Protein AF-A0A3N5PBP4-F1 (afdb_monomer)

Sequence (62 aa):
MNNTKLIEALWWHKTDRGKILCTLCPRYCEIGVGQSGFCYIRQNIDGKLYTLGYGKPTGFGI

Secondary structure (DSSP, 8-state):
------EE-SSEEE-TTS-EEE-SSTT--EE-TTPBPTTSSEEEETTEEEESSTTS------

Mean predicted aligned error: 4.89 Å

Structure (mmCIF, N/CA/C/O backbone):
data_AF-A0A3N5PBP4-F1
#
_entry.id   AF-A0A3N5PBP4-F1
#
loop_
_atom_site.group_PDB
_atom_site.id
_atom_site.type_symbol
_atom_site.label_atom_id
_atom_site.label_alt_id
_atom_site.label_comp_id
_atom_site.label_asym_id
_atom_site.label_entity_id
_atom_site.label_seq_id
_atom_site.pdbx_PDB_ins_code
_atom_site.Cartn_x
_atom_site.Cartn_y
_atom_site.Cartn_z
_atom_site.occupancy
_atom_site.B_iso_or_equiv
_atom_site.auth_seq_id
_atom_site.auth_comp_id
_atom_site.auth_asym_id
_atom_site.auth_atom_id
_atom_site.pdbx_PDB_model_num
ATOM 1 N N . MET A 1 1 ? -1.114 0.712 26.003 1.00 39.47 1 MET A N 1
ATOM 2 C CA . MET A 1 1 ? -2.198 0.280 25.090 1.00 39.47 1 MET A CA 1
ATOM 3 C C . MET A 1 1 ? -2.227 1.291 23.953 1.00 39.47 1 MET A C 1
ATOM 5 O O . MET A 1 1 ? -2.729 2.391 24.128 1.00 39.47 1 MET A O 1
ATOM 9 N N . ASN A 1 2 ? -1.477 1.023 22.882 1.00 47.44 2 ASN A N 1
ATOM 10 C CA . ASN A 1 2 ? -1.001 2.084 21.993 1.00 47.44 2 ASN A CA 1
ATOM 11 C C . ASN A 1 2 ? -2.028 2.431 20.914 1.00 47.44 2 ASN A C 1
ATOM 13 O O . ASN A 1 2 ? -2.297 1.634 20.019 1.00 47.44 2 ASN A O 1
ATOM 17 N N . ASN A 1 3 ? -2.532 3.661 21.011 1.00 57.75 3 ASN A N 1
ATOM 18 C CA . ASN A 1 3 ? -3.354 4.363 20.037 1.00 57.75 3 ASN A CA 1
ATOM 19 C C . ASN A 1 3 ? -2.705 4.279 18.641 1.00 57.75 3 ASN A C 1
ATOM 21 O O . ASN A 1 3 ? -1.731 4.979 18.346 1.00 57.75 3 ASN A O 1
ATOM 25 N N . THR A 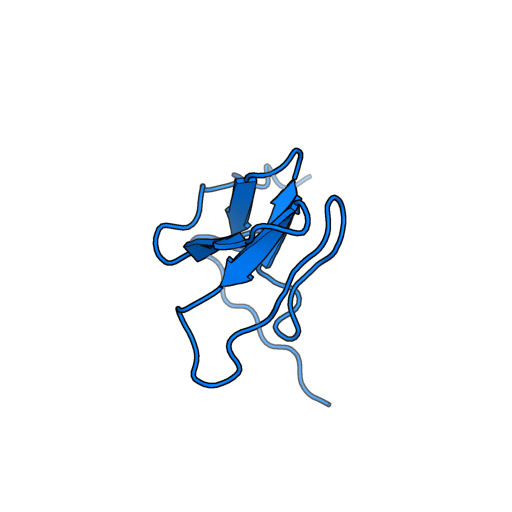1 4 ? -3.167 3.346 17.810 1.00 64.31 4 THR A N 1
ATOM 26 C CA . THR A 1 4 ? -2.608 3.122 16.474 1.00 64.31 4 THR A CA 1
ATOM 27 C C . THR A 1 4 ? -3.348 4.040 15.519 1.00 64.31 4 THR A C 1
ATOM 29 O O . THR A 1 4 ? -4.468 3.759 15.107 1.00 64.31 4 THR A O 1
ATOM 32 N N . LYS A 1 5 ? -2.744 5.194 15.229 1.00 79.25 5 LYS A N 1
ATOM 33 C CA . LYS A 1 5 ? -3.308 6.172 14.301 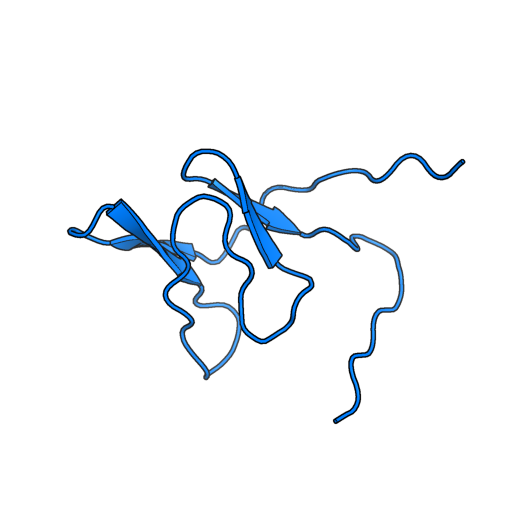1.00 79.25 5 LYS A CA 1
ATOM 34 C C . LYS A 1 5 ? -3.220 5.609 12.882 1.00 79.25 5 LYS A C 1
ATOM 36 O O . LYS A 1 5 ? -2.140 5.583 12.296 1.00 79.25 5 LYS A O 1
ATOM 41 N N . LEU A 1 6 ? -4.352 5.160 12.349 1.00 87.19 6 LEU A N 1
ATOM 42 C CA . LEU A 1 6 ? -4.477 4.761 10.951 1.00 87.19 6 LEU A CA 1
ATOM 43 C C . LEU A 1 6 ? -4.411 6.013 10.074 1.00 87.19 6 LEU A C 1
ATOM 45 O O . LEU A 1 6 ? -5.214 6.932 10.227 1.00 87.19 6 LEU A O 1
ATOM 49 N N . ILE A 1 7 ? -3.435 6.054 9.171 1.00 92.88 7 ILE A N 1
ATOM 50 C CA . ILE A 1 7 ? -3.277 7.140 8.198 1.00 92.88 7 ILE A CA 1
ATOM 51 C C . ILE A 1 7 ? -3.593 6.591 6.817 1.00 92.88 7 ILE A C 1
ATOM 53 O O . ILE A 1 7 ? -3.014 5.581 6.414 1.00 92.88 7 ILE A O 1
ATOM 57 N N . GLU A 1 8 ? -4.509 7.241 6.101 1.00 94.94 8 GLU A N 1
ATOM 58 C CA . GLU A 1 8 ? -4.824 6.873 4.720 1.00 94.94 8 GLU A CA 1
ATOM 59 C C . GLU A 1 8 ? -3.561 7.028 3.855 1.00 94.94 8 GLU A C 1
ATOM 61 O O . GLU A 1 8 ? -2.847 8.030 3.926 1.00 94.94 8 GLU A O 1
ATOM 66 N N . ALA A 1 9 ? -3.227 5.994 3.090 1.00 94.56 9 ALA A N 1
ATOM 67 C CA . ALA A 1 9 ? -2.096 6.017 2.178 1.00 94.56 9 ALA A CA 1
ATOM 68 C C . ALA A 1 9 ? -2.436 6.872 0.950 1.00 94.56 9 ALA A C 1
ATOM 70 O O . ALA A 1 9 ? -3.590 6.967 0.555 1.00 94.56 9 ALA A O 1
ATOM 71 N N . LEU A 1 10 ? -1.421 7.456 0.312 1.00 93.88 10 LEU A N 1
ATOM 72 C CA . LEU A 1 10 ? -1.624 8.345 -0.842 1.00 93.88 10 LEU A CA 1
ATOM 73 C C . LEU A 1 10 ? -1.406 7.649 -2.194 1.00 93.88 10 LEU A C 1
ATOM 75 O O . LEU A 1 10 ? -2.032 7.994 -3.186 1.00 93.88 10 LEU A O 1
ATOM 79 N N . TRP A 1 11 ? -0.518 6.652 -2.243 1.00 94.56 11 TRP A N 1
ATOM 80 C CA . TRP A 1 11 ? -0.088 6.013 -3.495 1.00 94.56 11 TRP A CA 1
ATOM 81 C C . TRP A 1 11 ? -0.805 4.691 -3.738 1.00 94.56 11 TRP A C 1
ATOM 83 O O . TRP A 1 11 ? -0.254 3.611 -3.484 1.00 94.56 11 TRP A O 1
ATOM 93 N N . TRP A 1 12 ? -2.056 4.791 -4.174 1.00 96.75 12 TRP A N 1
ATOM 94 C CA . TRP A 1 12 ? -2.873 3.654 -4.574 1.00 96.75 12 TRP A CA 1
ATOM 95 C C . TRP A 1 12 ? -4.046 4.085 -5.458 1.00 96.75 12 TRP A C 1
ATOM 97 O O . TRP A 1 12 ? -4.401 5.258 -5.506 1.00 96.75 12 TRP A O 1
ATOM 107 N N . HIS A 1 13 ? -4.660 3.126 -6.144 1.00 95.44 13 HIS A N 1
ATOM 108 C CA . HIS A 1 13 ? -5.927 3.317 -6.852 1.00 95.44 13 HIS A CA 1
ATOM 109 C C . HIS A 1 13 ? -6.780 2.050 -6.772 1.00 95.44 13 HIS A C 1
ATOM 111 O O . HIS A 1 13 ? -6.274 0.964 -6.478 1.00 95.44 13 HIS A O 1
ATOM 117 N N . LYS A 1 14 ? -8.088 2.186 -7.003 1.00 95.38 14 LYS A N 1
ATOM 118 C CA . LYS A 1 14 ? -9.000 1.039 -7.090 1.00 95.38 14 LYS A CA 1
ATOM 119 C C . LYS A 1 14 ? -8.836 0.355 -8.446 1.00 95.38 14 LYS A C 1
ATOM 121 O O . LYS A 1 14 ? -8.689 1.032 -9.458 1.00 95.38 14 LYS A O 1
ATOM 126 N N . THR A 1 15 ? -8.865 -0.970 -8.457 1.00 93.94 15 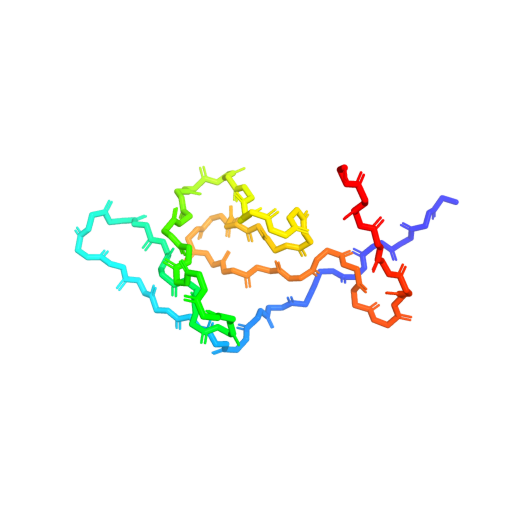THR A N 1
ATOM 127 C CA . THR A 1 15 ? -8.911 -1.774 -9.682 1.00 93.94 15 THR A CA 1
ATOM 128 C C . THR A 1 15 ? -10.359 -2.119 -10.025 1.00 93.94 15 THR A C 1
ATOM 130 O O . THR A 1 15 ? -11.211 -2.169 -9.134 1.00 93.94 15 THR A O 1
ATOM 133 N N . ASP A 1 16 ? -10.636 -2.442 -11.292 1.00 88.38 16 ASP A N 1
ATOM 134 C CA . ASP A 1 16 ? -11.955 -2.914 -11.761 1.00 88.38 16 ASP A CA 1
ATOM 135 C C . ASP A 1 16 ? -12.491 -4.133 -10.993 1.00 88.38 16 ASP A C 1
ATOM 137 O O . ASP A 1 16 ? -13.688 -4.396 -10.956 1.00 88.38 16 ASP A O 1
ATOM 141 N N . ARG A 1 17 ? -11.606 -4.881 -10.327 1.00 87.12 17 ARG A N 1
ATOM 142 C CA . ARG A 1 17 ? -11.946 -6.078 -9.547 1.00 87.12 17 ARG A CA 1
ATOM 143 C C . ARG A 1 17 ? -12.308 -5.773 -8.089 1.00 87.12 17 ARG A C 1
ATOM 145 O O . ARG A 1 17 ? -12.348 -6.692 -7.273 1.00 87.12 17 ARG A O 1
ATOM 152 N N . GLY A 1 18 ? -12.488 -4.501 -7.728 1.00 87.19 18 GLY A N 1
ATOM 153 C CA . GLY A 1 18 ? -12.788 -4.082 -6.354 1.00 87.19 18 GLY A CA 1
ATOM 154 C C . GLY A 1 18 ? -11.609 -4.228 -5.385 1.00 87.19 18 GLY A C 1
ATOM 155 O O . GLY A 1 18 ? -11.800 -4.224 -4.168 1.00 87.19 18 GLY A O 1
ATOM 156 N N . LYS A 1 19 ? -10.383 -4.369 -5.903 1.00 94.81 19 LYS A N 1
ATOM 157 C CA . LYS A 1 19 ? -9.153 -4.392 -5.100 1.00 94.81 19 LYS A CA 1
ATOM 158 C C . LYS A 1 19 ? -8.475 -3.031 -5.132 1.00 94.81 19 LYS A C 1
ATOM 160 O O . LYS A 1 19 ? -8.838 -2.148 -5.904 1.00 94.81 19 LYS A O 1
ATOM 165 N N . ILE A 1 20 ? -7.461 -2.871 -4.296 1.00 96.69 20 ILE A N 1
ATOM 166 C CA . ILE A 1 20 ? -6.573 -1.716 -4.328 1.00 96.69 20 ILE A CA 1
ATOM 167 C C . ILE A 1 20 ? -5.247 -2.118 -4.959 1.00 96.69 20 ILE A C 1
ATOM 169 O O . ILE A 1 20 ? -4.612 -3.048 -4.474 1.00 96.69 20 ILE A O 1
ATOM 173 N N . LEU A 1 21 ? -4.786 -1.383 -5.968 1.00 97.06 21 LEU A N 1
ATOM 174 C CA . LEU A 1 21 ? -3.408 -1.467 -6.438 1.00 97.06 21 LEU A CA 1
ATOM 175 C C . LEU A 1 21 ? -2.554 -0.436 -5.694 1.00 97.06 21 LEU A C 1
ATOM 177 O O . LEU A 1 21 ? -2.717 0.771 -5.872 1.00 97.06 21 LEU A O 1
ATOM 181 N N . CYS A 1 22 ? -1.645 -0.906 -4.841 1.00 97.06 22 CYS A N 1
ATOM 182 C CA . CYS A 1 22 ? -0.671 -0.061 -4.150 1.00 97.06 22 CYS A CA 1
ATOM 183 C C . CYS A 1 22 ? 0.522 0.217 -5.073 1.00 97.06 22 CYS A C 1
ATOM 185 O O . CYS A 1 22 ? 1.177 -0.723 -5.513 1.00 97.06 22 CYS A O 1
ATOM 187 N N . THR A 1 23 ? 0.851 1.487 -5.312 1.00 96.88 23 THR A N 1
ATOM 188 C CA . THR A 1 23 ? 1.904 1.899 -6.263 1.00 96.88 23 THR A CA 1
ATOM 189 C C . THR A 1 23 ? 3.147 2.492 -5.594 1.00 96.88 23 THR A C 1
ATOM 191 O O . THR A 1 23 ? 4.017 3.024 -6.274 1.00 96.88 23 THR A O 1
ATOM 194 N N . LEU A 1 24 ? 3.259 2.404 -4.262 1.00 94.94 24 LEU A N 1
ATOM 195 C CA . LEU A 1 24 ? 4.399 2.971 -3.524 1.00 94.94 24 LEU A CA 1
ATOM 196 C C . LEU A 1 24 ? 5.726 2.262 -3.819 1.00 94.94 24 LEU A C 1
ATOM 198 O O . LEU A 1 24 ? 6.770 2.903 -3.864 1.00 94.94 24 LEU A O 1
ATOM 202 N N . CYS A 1 25 ? 5.701 0.936 -3.920 1.00 94.44 25 CYS A N 1
ATOM 203 C CA . CYS A 1 25 ? 6.89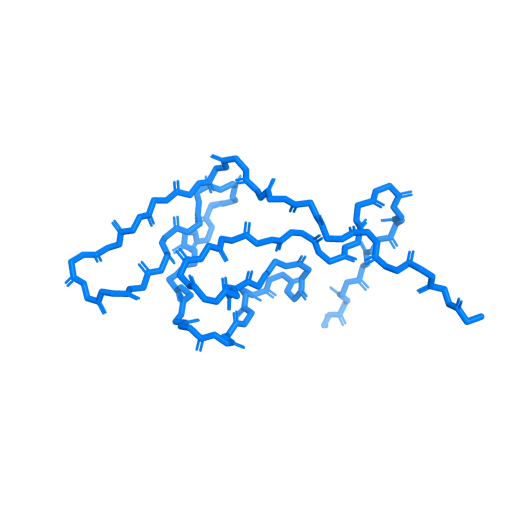6 0.116 -4.078 1.00 94.44 25 CYS A CA 1
ATOM 204 C C . CYS A 1 25 ? 6.811 -0.674 -5.392 1.00 94.44 25 CYS A C 1
ATOM 206 O O . CYS A 1 25 ? 5.705 -0.910 -5.887 1.00 94.44 25 CYS A O 1
ATOM 208 N N . PRO A 1 26 ? 7.942 -1.152 -5.940 1.00 95.12 26 PRO A N 1
ATOM 209 C CA . PRO A 1 26 ? 7.978 -1.806 -7.253 1.00 95.12 26 PRO A CA 1
ATOM 210 C C . PRO A 1 26 ? 7.227 -3.147 -7.313 1.00 95.12 26 PRO A C 1
ATOM 212 O O . PRO A 1 26 ? 7.168 -3.773 -8.364 1.00 95.12 26 PRO A O 1
ATOM 215 N N . ARG A 1 27 ? 6.655 -3.618 -6.195 1.00 94.62 27 ARG A N 1
ATOM 216 C CA . ARG A 1 27 ? 5.863 -4.855 -6.147 1.00 94.62 27 ARG A CA 1
ATOM 217 C C . ARG A 1 27 ? 4.434 -4.691 -6.651 1.00 94.62 27 ARG A C 1
ATOM 219 O O . ARG A 1 27 ? 3.791 -5.711 -6.861 1.00 94.62 27 ARG A O 1
ATOM 226 N N . TYR A 1 28 ? 3.924 -3.461 -6.739 1.00 95.38 28 TYR A N 1
ATOM 227 C CA . TYR A 1 28 ? 2.567 -3.169 -7.213 1.00 95.38 28 TYR A CA 1
ATOM 228 C C . TYR A 1 28 ? 1.500 -4.116 -6.633 1.00 95.38 28 TYR A C 1
ATOM 230 O O . TYR A 1 28 ? 0.811 -4.828 -7.355 1.00 95.38 28 TYR A O 1
ATOM 238 N N . CYS A 1 29 ? 1.413 -4.206 -5.300 1.00 95.44 29 CYS A N 1
ATOM 239 C CA . CYS A 1 29 ? 0.538 -5.191 -4.660 1.00 95.44 29 CYS A CA 1
ATOM 240 C C . CYS A 1 29 ? -0.944 -4.895 -4.940 1.00 95.44 29 CYS A C 1
ATOM 242 O O . CYS A 1 29 ? -1.412 -3.801 -4.619 1.00 95.44 29 CYS A O 1
ATOM 244 N N . GLU A 1 30 ? -1.683 -5.891 -5.437 1.00 96.38 30 GLU A N 1
ATOM 245 C CA . GLU A 1 30 ? -3.150 -5.899 -5.464 1.00 96.38 30 GLU A CA 1
ATOM 246 C C . GLU A 1 30 ? -3.707 -6.427 -4.135 1.00 96.38 30 GLU A C 1
ATOM 248 O O . GLU A 1 30 ? -3.531 -7.593 -3.784 1.00 96.38 30 GLU A O 1
ATOM 253 N N . ILE A 1 31 ? -4.398 -5.568 -3.393 1.00 96.69 31 ILE A N 1
ATOM 254 C CA . ILE A 1 31 ? -4.830 -5.800 -2.017 1.00 96.69 31 ILE A CA 1
ATOM 255 C C . ILE A 1 31 ? -6.363 -5.831 -1.979 1.00 96.69 31 ILE A C 1
ATOM 257 O O . ILE A 1 31 ? -7.021 -4.808 -2.194 1.00 96.69 31 ILE A O 1
ATOM 261 N N . GLY A 1 32 ? -6.949 -7.003 -1.721 1.00 96.00 32 GLY A N 1
ATOM 262 C CA . GLY A 1 32 ? -8.393 -7.152 -1.514 1.00 96.00 32 GLY A CA 1
ATOM 263 C C . GLY A 1 32 ? -8.862 -6.561 -0.183 1.00 96.00 32 GLY A C 1
ATOM 264 O O . GLY A 1 32 ? -8.049 -6.277 0.692 1.00 96.00 32 GLY A O 1
ATOM 265 N N . VAL A 1 33 ? -1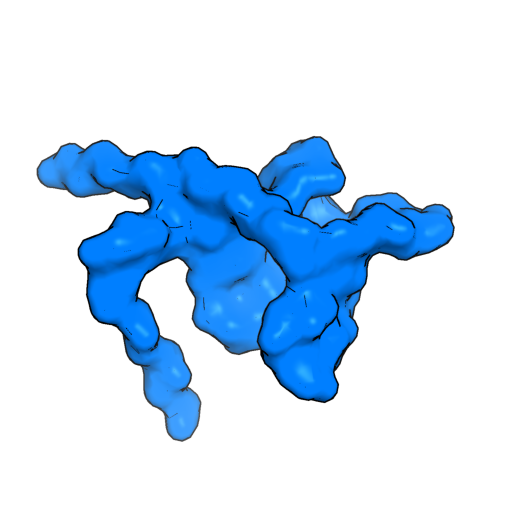0.171 -6.363 -0.023 1.00 95.38 33 VAL A N 1
ATOM 266 C CA . VAL A 1 33 ? -10.755 -5.811 1.213 1.00 95.38 33 VAL A CA 1
ATOM 267 C C . VAL A 1 33 ? -10.389 -6.690 2.414 1.00 95.38 33 VAL A C 1
ATOM 269 O O . VAL A 1 33 ? -10.497 -7.912 2.353 1.00 95.38 33 VAL A O 1
ATOM 272 N N . GLY A 1 34 ? -9.904 -6.069 3.490 1.00 93.25 34 GLY A N 1
ATOM 273 C CA . GLY A 1 34 ? -9.422 -6.743 4.697 1.00 93.25 34 GLY A CA 1
ATOM 274 C C . GLY A 1 34 ? -8.006 -7.319 4.584 1.00 93.25 34 GLY A C 1
ATOM 275 O O . GLY A 1 34 ? -7.419 -7.684 5.603 1.00 93.25 34 GLY A O 1
ATOM 276 N N . GLN A 1 35 ? -7.418 -7.372 3.385 1.00 95.12 35 GLN A N 1
ATOM 277 C CA . GLN A 1 35 ? -6.078 -7.920 3.177 1.00 95.12 35 GLN A CA 1
ATOM 278 C C . GLN A 1 35 ? -4.987 -6.870 3.390 1.00 95.12 35 GLN A C 1
ATOM 280 O O . GLN A 1 35 ? -5.186 -5.670 3.182 1.00 95.12 35 GLN A O 1
ATOM 285 N N . SER A 1 36 ? -3.801 -7.352 3.754 1.00 94.75 36 SER A N 1
ATOM 286 C CA . SER A 1 36 ? -2.578 -6.554 3.819 1.00 94.75 36 SER A CA 1
ATOM 287 C C . SER A 1 36 ? -1.725 -6.766 2.573 1.00 94.75 36 SER A C 1
ATOM 289 O O . SER A 1 36 ? -1.740 -7.833 1.959 1.00 94.75 36 SER A O 1
ATOM 291 N N . GLY A 1 37 ? -0.962 -5.742 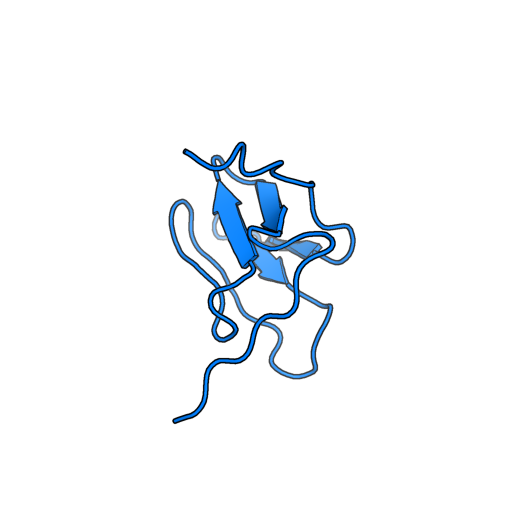2.198 1.00 94.06 37 GLY A N 1
ATOM 292 C CA . GLY A 1 37 ? 0.073 -5.875 1.178 1.00 94.06 37 GLY A CA 1
ATOM 293 C C . GLY A 1 37 ? 1.246 -6.725 1.669 1.00 94.06 37 GLY A C 1
ATOM 294 O O . GLY A 1 37 ? 1.376 -7.008 2.858 1.00 94.06 37 GLY A O 1
ATOM 295 N N . PHE A 1 38 ? 2.160 -7.056 0.756 1.00 93.44 38 PHE A N 1
ATOM 296 C CA . PHE A 1 38 ? 3.347 -7.862 1.072 1.00 93.44 38 PHE A CA 1
ATOM 297 C C . PHE A 1 38 ? 4.242 -7.250 2.164 1.00 93.44 38 PHE A C 1
ATOM 299 O O . PHE A 1 38 ? 4.955 -7.958 2.859 1.00 93.44 38 PHE A O 1
ATOM 306 N N . CYS A 1 39 ? 4.215 -5.925 2.326 1.00 92.19 39 CYS A N 1
ATOM 307 C CA . CYS A 1 39 ? 4.965 -5.243 3.376 1.00 92.19 39 CYS A CA 1
ATOM 308 C C . CYS A 1 39 ? 4.329 -5.349 4.773 1.00 92.19 39 CYS A C 1
ATOM 310 O O . CYS A 1 39 ? 4.913 -4.830 5.716 1.00 92.19 39 CYS A O 1
ATOM 312 N N . TYR A 1 40 ? 3.128 -5.927 4.907 1.00 91.31 40 TYR A N 1
ATOM 313 C CA . TYR A 1 40 ? 2.339 -6.075 6.143 1.00 91.31 40 TYR A CA 1
ATOM 314 C C . TYR A 1 40 ? 1.952 -4.783 6.887 1.00 91.31 40 TYR A C 1
ATOM 316 O O . TYR A 1 40 ? 1.115 -4.819 7.783 1.00 91.31 40 TYR A O 1
ATOM 324 N N . ILE A 1 41 ? 2.481 -3.627 6.490 1.00 92.69 41 ILE A N 1
ATOM 325 C CA . ILE A 1 41 ? 2.222 -2.328 7.132 1.00 92.69 41 ILE A CA 1
ATOM 326 C C . ILE A 1 41 ? 1.138 -1.507 6.432 1.00 92.69 41 ILE A C 1
ATOM 328 O O . ILE A 1 41 ? 0.797 -0.416 6.892 1.00 92.69 41 ILE A O 1
ATOM 332 N N . ARG A 1 42 ? 0.639 -1.995 5.294 1.00 94.06 42 ARG A N 1
ATOM 333 C CA . ARG A 1 42 ? -0.429 -1.367 4.517 1.00 94.06 42 ARG A CA 1
ATOM 334 C C . ARG A 1 42 ? -1.576 -2.340 4.335 1.00 94.06 42 ARG A C 1
ATOM 336 O O . ARG A 1 42 ? -1.348 -3.443 3.841 1.00 94.06 42 ARG A O 1
ATOM 343 N N . GLN A 1 43 ? -2.781 -1.912 4.688 1.00 95.50 43 GLN A N 1
ATOM 344 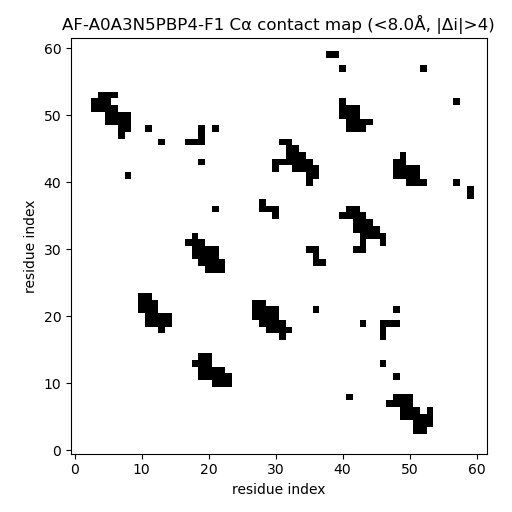C CA . GLN A 1 43 ? -3.977 -2.747 4.670 1.00 95.50 43 GLN A CA 1
ATOM 345 C C . GLN A 1 43 ? -5.125 -2.036 3.967 1.00 95.50 43 GLN A C 1
ATOM 347 O O . GLN A 1 43 ? -5.307 -0.828 4.129 1.00 95.50 43 GLN A O 1
ATOM 352 N N . ASN A 1 44 ? -5.886 -2.789 3.179 1.00 96.25 44 ASN A N 1
ATOM 353 C CA . ASN A 1 44 ? -7.142 -2.321 2.614 1.00 96.25 44 ASN A CA 1
ATOM 354 C C . ASN A 1 44 ? -8.246 -2.486 3.668 1.00 96.25 44 ASN A C 1
ATOM 356 O O . ASN A 1 44 ? -8.623 -3.608 4.004 1.00 96.25 44 ASN A O 1
ATOM 360 N N . ILE A 1 45 ? -8.751 -1.370 4.183 1.00 94.75 45 ILE A N 1
ATOM 361 C CA . ILE A 1 45 ? -9.859 -1.310 5.134 1.00 94.75 45 ILE A CA 1
ATOM 362 C C . ILE A 1 45 ? -11.013 -0.621 4.411 1.00 94.75 45 ILE A C 1
ATOM 364 O O . ILE A 1 45 ? -10.898 0.545 4.040 1.00 94.75 45 ILE A O 1
ATOM 368 N N . ASP A 1 46 ? -12.094 -1.365 4.175 1.00 91.69 46 ASP A N 1
ATOM 369 C CA . ASP A 1 46 ? -13.317 -0.865 3.530 1.00 91.69 46 ASP A CA 1
ATOM 370 C C . ASP A 1 46 ? -13.068 -0.1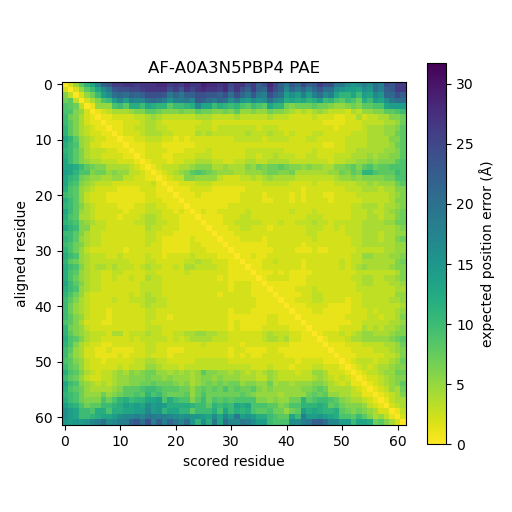40 2.185 1.00 91.69 46 ASP A C 1
ATOM 372 O O . ASP A 1 46 ? -13.534 0.966 1.911 1.00 91.69 46 ASP A O 1
ATOM 376 N N . GLY A 1 47 ? -12.219 -0.733 1.339 1.00 92.50 47 GLY A N 1
ATOM 377 C CA . GLY A 1 47 ? -11.918 -0.194 0.011 1.00 92.50 47 GLY A CA 1
ATOM 378 C C . GLY A 1 47 ? -11.003 1.035 0.009 1.00 92.50 47 GLY A C 1
ATOM 379 O O . GLY A 1 47 ? -10.884 1.693 -1.031 1.00 92.50 47 GLY A O 1
ATOM 380 N N . LYS A 1 48 ? -10.340 1.333 1.132 1.00 94.50 48 LYS A N 1
ATOM 381 C CA . LYS A 1 48 ? -9.301 2.361 1.264 1.00 94.50 48 LYS A CA 1
ATOM 382 C C . LYS A 1 48 ? -8.012 1.780 1.826 1.00 94.50 48 LYS A C 1
ATOM 384 O O . LYS A 1 48 ? -8.030 0.894 2.676 1.00 94.50 48 LYS A O 1
ATOM 389 N N . LEU A 1 49 ? -6.871 2.287 1.367 1.00 96.25 49 LEU A N 1
ATOM 390 C CA . LEU A 1 49 ? -5.572 1.813 1.836 1.00 96.25 49 LEU A CA 1
ATOM 391 C C . LEU A 1 49 ? -5.101 2.638 3.031 1.00 96.25 49 LEU A C 1
ATOM 393 O O . LEU A 1 49 ? -4.991 3.855 2.927 1.00 96.25 49 LEU A O 1
ATOM 397 N N . TYR A 1 50 ? -4.740 1.982 4.131 1.00 95.62 50 TYR A N 1
ATOM 398 C CA . TYR A 1 50 ? -4.212 2.622 5.337 1.00 95.62 50 TYR A CA 1
ATOM 399 C C . TYR A 1 50 ? -2.811 2.122 5.678 1.00 95.62 50 TYR A C 1
ATOM 401 O O . TYR A 1 50 ? -2.465 0.974 5.410 1.00 95.62 50 TYR A O 1
ATOM 409 N N . THR A 1 51 ? -2.013 2.987 6.303 1.00 92.81 51 THR A N 1
ATOM 410 C CA . THR A 1 51 ? -0.717 2.656 6.905 1.00 92.81 51 THR A CA 1
ATOM 411 C C . THR A 1 51 ? -0.899 2.390 8.398 1.00 92.81 51 THR A C 1
ATOM 413 O O . THR A 1 51 ? -1.381 3.257 9.126 1.00 92.81 51 THR A O 1
ATOM 416 N N . LEU A 1 52 ? -0.484 1.207 8.853 1.00 90.69 52 LEU A N 1
ATOM 417 C CA . LEU A 1 52 ? -0.666 0.733 10.231 1.00 90.69 52 LEU A CA 1
ATOM 418 C C . LEU A 1 52 ? 0.410 1.258 11.201 1.00 90.69 52 LEU A C 1
ATOM 420 O O . LEU A 1 52 ? 0.180 1.345 12.402 1.00 90.69 52 LEU A O 1
ATOM 424 N N . GLY A 1 53 ? 1.591 1.617 10.692 1.00 86.81 53 GLY A N 1
ATOM 425 C CA . GLY A 1 53 ? 2.766 1.989 11.491 1.00 86.81 53 GLY A CA 1
ATOM 426 C C . GLY A 1 53 ? 3.241 3.429 11.296 1.00 86.81 53 GLY A C 1
ATOM 427 O O . GLY A 1 53 ? 4.445 3.668 11.310 1.00 86.81 53 GLY A O 1
ATOM 428 N N . TYR A 1 54 ? 2.347 4.393 11.049 1.00 85.94 54 TYR A N 1
ATOM 429 C CA . TYR A 1 54 ? 2.779 5.767 10.764 1.00 85.94 54 TYR A CA 1
ATOM 430 C C . TYR A 1 54 ? 3.595 6.369 11.923 1.00 85.94 54 TYR A C 1
ATOM 432 O O . TYR A 1 54 ? 3.167 6.340 13.078 1.00 85.94 54 TYR A O 1
ATOM 440 N N . GLY A 1 55 ? 4.771 6.923 11.606 1.00 84.38 55 GLY A N 1
ATOM 441 C CA . GLY A 1 55 ? 5.680 7.529 12.586 1.00 84.38 55 GLY A CA 1
ATOM 442 C C . GLY A 1 55 ? 6.401 6.533 13.501 1.00 84.38 55 GLY A C 1
ATOM 443 O O . GLY A 1 55 ? 6.993 6.952 14.493 1.00 84.38 55 GLY A O 1
ATOM 444 N N . LYS A 1 56 ? 6.353 5.227 13.201 1.00 84.25 56 LYS A N 1
ATOM 445 C CA . LYS A 1 56 ? 7.044 4.183 13.967 1.00 84.25 56 LYS A CA 1
ATOM 446 C C . LYS A 1 56 ? 7.908 3.324 13.041 1.00 84.25 56 LYS A C 1
ATOM 448 O O . LYS A 1 56 ? 7.455 2.985 11.947 1.00 84.25 56 LYS A O 1
ATOM 453 N N . PRO A 1 57 ? 9.131 2.951 13.457 1.00 81.00 57 PRO A N 1
ATOM 454 C CA . PRO A 1 57 ? 9.939 2.019 12.690 1.00 81.00 57 PRO A CA 1
ATOM 455 C C . PRO A 1 57 ? 9.216 0.675 12.595 1.00 81.00 57 PRO A C 1
ATOM 457 O O . PRO A 1 57 ? 8.587 0.206 13.545 1.00 81.00 57 PRO A O 1
ATOM 460 N N . THR A 1 58 ? 9.301 0.064 11.424 1.00 77.00 58 THR A N 1
ATOM 461 C CA . THR A 1 58 ? 8.704 -1.232 11.128 1.00 77.00 58 THR A CA 1
ATOM 462 C C . THR A 1 58 ? 9.660 -1.992 10.224 1.00 77.00 58 THR A C 1
ATOM 464 O O . THR A 1 58 ? 10.237 -1.421 9.300 1.00 77.00 58 THR A O 1
ATOM 467 N N . GLY A 1 59 ? 9.881 -3.262 10.538 1.00 75.06 59 GLY A N 1
ATOM 468 C CA . GLY A 1 59 ? 10.781 -4.136 9.807 1.00 75.06 59 GLY A CA 1
ATOM 469 C C . GLY A 1 59 ? 10.232 -5.547 9.873 1.00 75.06 59 GLY A C 1
ATOM 470 O O . GLY A 1 59 ? 10.032 -6.083 10.960 1.00 75.06 59 GLY A O 1
ATOM 471 N N . PHE A 1 60 ? 9.952 -6.117 8.708 1.00 69.81 60 PHE A N 1
ATOM 472 C CA . PHE A 1 60 ? 9.604 -7.520 8.565 1.00 69.81 60 PHE A CA 1
ATOM 473 C C . PHE A 1 60 ? 10.774 -8.194 7.851 1.00 69.81 60 PHE A C 1
ATOM 475 O O . PHE A 1 60 ? 11.009 -7.926 6.673 1.00 69.81 60 PHE A O 1
ATOM 482 N N . GLY A 1 61 ? 11.559 -8.968 8.601 1.00 73.25 61 GLY A N 1
ATOM 483 C CA . GLY A 1 61 ? 12.634 -9.799 8.065 1.00 73.25 61 GLY A CA 1
ATOM 484 C C . GLY A 1 61 ? 12.109 -11.209 7.834 1.00 73.25 61 GLY A C 1
ATOM 485 O O . GLY A 1 61 ? 11.506 -11.780 8.743 1.00 73.25 61 GLY A O 1
ATOM 486 N N . ILE A 1 62 ? 12.320 -11.729 6.626 1.00 59.62 62 ILE A N 1
ATOM 487 C CA . ILE A 1 62 ? 12.123 -13.140 6.274 1.00 59.62 62 ILE A CA 1
ATOM 488 C C . ILE A 1 62 ? 13.470 -13.794 6.011 1.00 59.62 62 ILE A C 1
ATOM 490 O O . ILE A 1 62 ? 14.370 -13.070 5.522 1.00 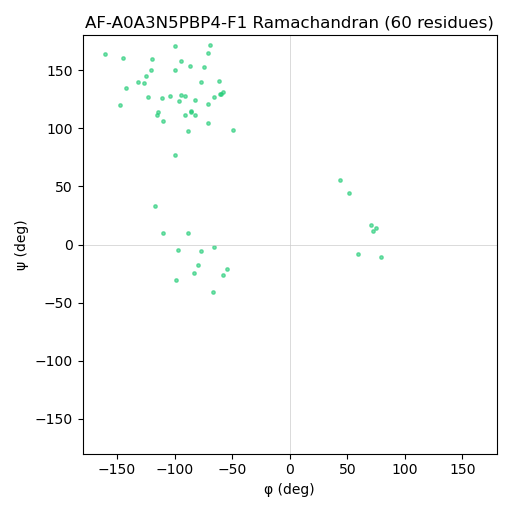59.62 62 ILE A O 1
#

pLDDT: mean 88.48, std 12.24, range [39.47, 97.06]

Radius of gyration: 11.57 Å; Cα contacts (8 Å, |Δi|>4): 112; chains: 1; bounding box: 26×22×37 Å

Foldseek 3Di:
DDDFDKDFDDAWDADPVLWIQGDPDPVRFTAHAQGAGPLNQWHHHPSTIIGRAPPHDDDDDD

Solvent-accessible surface area (backbone atoms only — not comparable to full-atom values): 3935 Å² total; per-residue (Å²): 136,81,86,69,63,73,40,75,58,83,54,58,48,79,42,99,85,69,26,33,37,35,61,78,52,100,76,52,42,76,20,42,67,75,31,55,35,95,82,69,42,37,34,19,56,90,79,41,52,28,29,62,51,71,99,48,92,80,84,87,86,130